Protein AF-A0A2N2ALG2-F1 (afdb_monomer)

Solvent-accessible surface area (backbone atoms only — not comparable to full-atom values): 5153 Å² total; per-residue (Å²): 115,68,72,60,50,54,52,48,54,50,50,51,51,51,50,51,52,53,48,50,51,21,32,42,47,10,39,24,35,47,78,72,53,49,53,65,78,75,46,88,59,89,72,74,89,59,90,84,68,55,45,43,56,50,10,47,53,48,63,72,64,63,80,68,88,82,51,74,64,40,50,52,51,28,54,49,49,57,61,53,64,56,52,61,60,64,74,72,109

Foldseek 3Di:
DVVVVVVVVVVVVVVVVLQVQLLLQLQLCVVVVVQQVVDPDPDPVDRPDDSSRSSVVCVVVVPDDDDPVSSVVSVVVVVVVVVVVVVVD

Mean predicted aligned error: 7.41 Å

Secondary structure (DSSP, 8-state):
-HHHHHHHHHHHHHHHHHHHHHHHHHHHHHHTTTHHHH--SS--SS--S-HHHHHHHHHHH--SPPPHHHHHHHHHHHHHHHHHHHS--

pLDDT: mean 83.87, std 14.57, range [41.03, 97.88]

Structure (mmCIF, N/CA/C/O backbone):
data_AF-A0A2N2ALG2-F1
#
_entry.id   AF-A0A2N2ALG2-F1
#
loop_
_atom_site.group_PDB
_atom_site.id
_atom_site.type_symbol
_atom_site.label_atom_id
_atom_site.label_alt_id
_atom_site.label_comp_id
_atom_site.label_asym_id
_atom_site.label_entity_id
_atom_site.label_seq_id
_atom_site.pdbx_PDB_ins_code
_atom_site.Cartn_x
_atom_site.Cartn_y
_atom_site.Cartn_z
_atom_site.occupancy
_atom_site.B_iso_or_equiv
_atom_site.auth_seq_id
_atom_site.auth_comp_id
_atom_site.auth_asym_id
_atom_site.auth_atom_id
_atom_site.pdbx_PDB_model_num
ATOM 1 N N . MET A 1 1 ? 22.980 7.078 -26.502 1.00 61.06 1 MET A N 1
ATOM 2 C CA . MET A 1 1 ? 21.739 7.671 -25.954 1.00 61.06 1 MET A CA 1
ATOM 3 C C . MET A 1 1 ? 20.605 6.653 -25.772 1.00 61.06 1 MET A C 1
ATOM 5 O O . MET A 1 1 ? 20.069 6.580 -24.677 1.00 61.06 1 MET A O 1
ATOM 9 N N . SER A 1 2 ? 20.266 5.828 -26.777 1.00 77.19 2 SER A N 1
ATOM 10 C CA . SER A 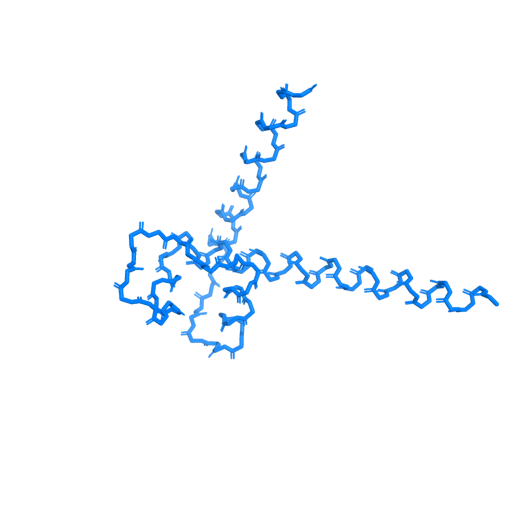1 2 ? 19.099 4.912 -26.748 1.00 77.19 2 SER A CA 1
ATOM 11 C C . SER A 1 2 ? 19.060 3.921 -25.573 1.00 77.19 2 SER A C 1
ATOM 13 O O . SER A 1 2 ? 18.039 3.791 -24.909 1.00 77.19 2 SER A O 1
ATOM 15 N N . ARG A 1 3 ? 20.181 3.267 -25.240 1.00 80.44 3 ARG A N 1
ATOM 16 C CA . ARG A 1 3 ? 20.235 2.294 -24.127 1.00 80.44 3 ARG A CA 1
ATOM 17 C C . ARG A 1 3 ? 19.902 2.912 -22.759 1.00 80.44 3 ARG A C 1
ATOM 19 O O . ARG A 1 3 ? 19.329 2.239 -21.910 1.00 80.44 3 ARG A O 1
ATOM 26 N N . GLN A 1 4 ? 20.266 4.178 -22.539 1.00 86.00 4 GLN A N 1
ATOM 27 C CA . GLN A 1 4 ? 19.984 4.875 -21.279 1.00 86.00 4 GLN A CA 1
ATOM 28 C C . GLN A 1 4 ? 18.500 5.249 -21.171 1.00 86.00 4 GLN A C 1
ATOM 30 O O . GLN A 1 4 ? 17.927 5.094 -20.096 1.00 86.00 4 GLN A O 1
ATOM 35 N N . LEU A 1 5 ? 17.876 5.647 -22.286 1.00 90.75 5 LEU A N 1
ATOM 36 C CA . LEU A 1 5 ? 16.437 5.921 -22.364 1.00 90.75 5 LEU A CA 1
ATOM 37 C C . LEU A 1 5 ? 15.608 4.663 -22.085 1.00 90.75 5 LEU A C 1
ATOM 39 O O . LEU A 1 5 ? 14.764 4.697 -21.200 1.00 90.75 5 LEU A O 1
ATOM 43 N N . HIS A 1 6 ? 15.925 3.526 -22.710 1.00 92.00 6 HIS A N 1
ATOM 44 C CA . HIS A 1 6 ? 15.207 2.271 -22.440 1.00 92.00 6 HIS A CA 1
ATOM 45 C C . HIS A 1 6 ? 15.340 1.796 -20.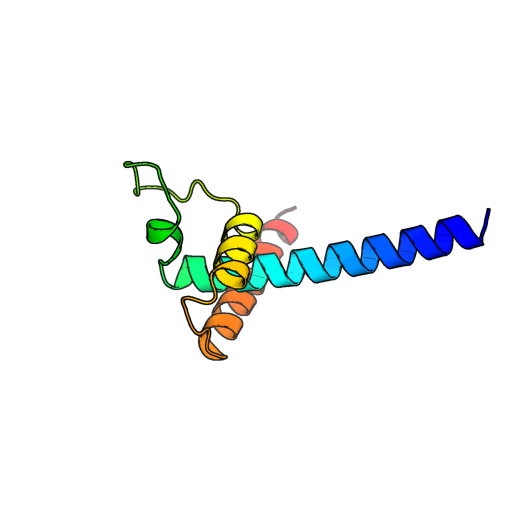991 1.00 92.00 6 HIS A C 1
ATOM 47 O O . HIS A 1 6 ? 14.395 1.281 -20.396 1.00 92.00 6 HIS A O 1
ATOM 53 N N . ARG A 1 7 ? 16.514 1.992 -20.379 1.00 94.69 7 ARG A N 1
ATOM 54 C CA . ARG A 1 7 ? 16.690 1.698 -18.954 1.00 94.69 7 ARG A CA 1
ATOM 55 C C . ARG A 1 7 ? 15.829 2.620 -18.090 1.00 94.69 7 ARG A C 1
ATOM 57 O O . ARG A 1 7 ? 15.261 2.149 -17.111 1.00 94.69 7 ARG A O 1
ATOM 64 N N . LEU A 1 8 ? 15.735 3.902 -18.438 1.00 95.75 8 LEU A N 1
ATOM 65 C CA . LEU A 1 8 ? 14.882 4.854 -17.732 1.00 95.75 8 LEU A CA 1
ATOM 66 C C . LEU A 1 8 ? 13.397 4.492 -17.872 1.00 95.75 8 LEU A C 1
ATOM 68 O O . LEU A 1 8 ? 12.708 4.444 -16.862 1.00 95.75 8 LEU A O 1
ATOM 72 N N . GLU A 1 9 ? 12.925 4.173 -19.078 1.00 96.12 9 GLU A N 1
ATOM 73 C CA . GLU A 1 9 ? 11.550 3.717 -19.338 1.00 96.12 9 GLU A CA 1
ATOM 74 C C . GLU A 1 9 ? 11.189 2.507 -18.470 1.00 96.12 9 GLU A C 1
ATOM 76 O O . GLU A 1 9 ? 10.169 2.510 -17.780 1.00 96.12 9 GLU A O 1
ATOM 81 N N . ASN A 1 10 ? 12.074 1.508 -18.423 1.00 97.25 10 ASN A N 1
ATOM 82 C CA . ASN A 1 10 ? 11.878 0.324 -17.592 1.00 97.25 10 ASN A CA 1
ATOM 83 C C . ASN A 1 10 ? 11.841 0.668 -16.098 1.00 97.25 10 ASN A C 1
ATOM 85 O O . ASN A 1 10 ? 10.991 0.155 -15.374 1.00 97.25 10 ASN A O 1
ATOM 89 N N . LEU A 1 11 ? 12.731 1.544 -15.623 1.00 97.50 11 LEU A N 1
ATOM 90 C CA . LEU A 1 11 ? 12.740 1.976 -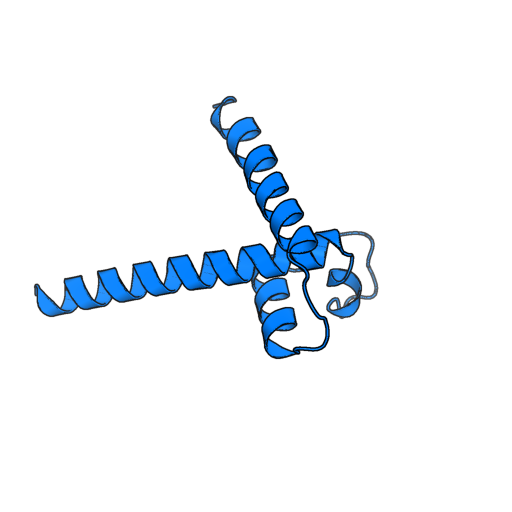14.222 1.00 97.50 11 LEU A CA 1
ATOM 91 C C . LEU A 1 11 ? 11.479 2.767 -13.857 1.00 97.50 11 LEU A C 1
ATOM 93 O O . LEU A 1 11 ? 10.950 2.579 -12.764 1.00 97.50 11 LEU A O 1
ATOM 97 N N . LEU A 1 12 ? 10.971 3.603 -14.764 1.00 97.38 12 LEU A N 1
ATOM 98 C CA . LEU A 1 12 ? 9.717 4.329 -14.571 1.00 97.38 12 LEU A CA 1
ATOM 99 C C . LEU A 1 12 ? 8.525 3.374 -14.519 1.00 97.38 12 LEU A C 1
ATOM 101 O O . LEU A 1 12 ? 7.677 3.518 -13.642 1.00 97.38 12 LEU A O 1
ATOM 105 N N . LEU A 1 13 ? 8.480 2.372 -15.400 1.00 97.62 13 LEU A N 1
ATOM 106 C CA . LEU A 1 13 ? 7.439 1.347 -15.376 1.00 97.62 13 LEU A CA 1
ATOM 107 C C . LEU A 1 13 ? 7.475 0.547 -14.069 1.00 97.62 13 LEU A C 1
ATOM 109 O O . LEU A 1 13 ? 6.446 0.389 -13.417 1.00 97.62 13 LEU A O 1
ATOM 113 N N . ILE A 1 14 ? 8.658 0.085 -13.656 1.00 97.88 14 ILE A N 1
ATOM 114 C CA . ILE A 1 14 ? 8.838 -0.638 -12.391 1.00 97.88 14 ILE A CA 1
ATOM 115 C C . ILE A 1 14 ? 8.419 0.247 -11.213 1.00 97.88 14 ILE A C 1
ATOM 117 O O . ILE A 1 14 ? 7.660 -0.197 -10.356 1.00 97.88 14 ILE A O 1
ATO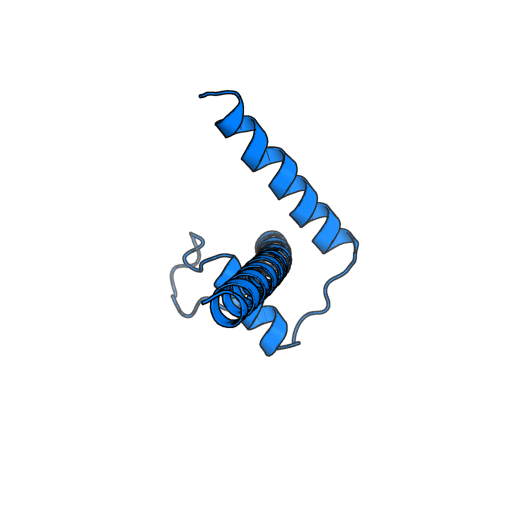M 121 N N . GLY A 1 15 ? 8.853 1.509 -11.192 1.00 96.88 15 GLY A N 1
ATOM 122 C CA . GLY A 1 15 ? 8.485 2.477 -10.160 1.00 96.88 15 GLY A CA 1
ATOM 123 C C . GLY A 1 15 ? 6.978 2.734 -10.096 1.00 96.88 15 GLY A C 1
ATOM 124 O O . GLY A 1 15 ? 6.409 2.777 -9.005 1.00 96.88 15 GLY A O 1
ATOM 125 N N . ALA A 1 16 ? 6.309 2.839 -11.244 1.00 96.06 16 ALA A N 1
ATOM 126 C CA . ALA A 1 16 ? 4.860 2.999 -11.322 1.00 96.06 16 ALA A CA 1
ATOM 127 C C . ALA A 1 16 ? 4.115 1.759 -10.806 1.00 96.06 16 ALA A C 1
ATOM 129 O O . ALA A 1 16 ? 3.178 1.890 -10.020 1.00 96.06 16 ALA A O 1
ATOM 130 N N . LEU A 1 17 ? 4.554 0.556 -11.192 1.00 96.94 17 LEU A N 1
ATOM 131 C CA . LEU A 1 17 ? 3.968 -0.702 -10.723 1.00 96.94 17 LEU A CA 1
ATOM 132 C C . LEU A 1 17 ? 4.179 -0.901 -9.219 1.00 96.94 17 LEU A C 1
ATOM 134 O O . LEU A 1 17 ? 3.235 -1.250 -8.511 1.00 96.94 17 LEU A O 1
ATOM 138 N N . ALA A 1 18 ? 5.382 -0.620 -8.716 1.00 96.50 18 ALA A N 1
ATOM 139 C CA . ALA A 1 18 ? 5.692 -0.687 -7.292 1.00 96.50 18 ALA A CA 1
ATOM 140 C C . ALA A 1 18 ? 4.852 0.319 -6.489 1.00 96.50 18 ALA A C 1
ATOM 142 O O . ALA A 1 18 ? 4.286 -0.033 -5.456 1.00 96.50 18 ALA A O 1
ATOM 143 N N . SER A 1 19 ? 4.696 1.544 -7.001 1.00 94.62 19 SER A N 1
ATOM 144 C CA . SER A 1 19 ? 3.857 2.575 -6.376 1.00 94.62 19 SER A CA 1
ATOM 145 C C . SER A 1 19 ? 2.382 2.178 -6.356 1.00 94.62 19 SER A C 1
ATOM 147 O O . SER A 1 19 ? 1.708 2.377 -5.348 1.00 94.62 19 SER A O 1
ATOM 149 N N . LEU A 1 20 ? 1.874 1.585 -7.442 1.00 93.69 20 LEU A N 1
ATOM 150 C CA . LEU A 1 20 ? 0.506 1.073 -7.508 1.00 93.69 20 LEU A CA 1
ATOM 151 C C . LEU A 1 20 ? 0.285 -0.074 -6.514 1.00 93.69 20 LEU A C 1
ATOM 153 O O . LEU A 1 20 ? -0.734 -0.094 -5.825 1.00 93.69 20 LEU A O 1
ATOM 157 N N . ALA A 1 21 ? 1.234 -1.007 -6.415 1.00 94.69 21 ALA A N 1
ATOM 158 C CA . ALA A 1 21 ? 1.172 -2.106 -5.458 1.00 94.69 21 ALA A CA 1
ATOM 159 C C . ALA A 1 21 ? 1.167 -1.590 -4.010 1.00 94.69 21 ALA A C 1
ATOM 161 O O . ALA A 1 21 ? 0.287 -1.960 -3.231 1.00 94.69 21 ALA A O 1
ATOM 162 N N . ALA A 1 22 ? 2.081 -0.673 -3.673 1.00 95.19 22 ALA A N 1
ATOM 163 C CA . ALA A 1 22 ? 2.129 -0.034 -2.361 1.00 95.19 22 ALA A CA 1
ATOM 164 C C . ALA A 1 22 ? 0.826 0.723 -2.058 1.00 95.19 22 ALA A C 1
ATOM 166 O O . ALA A 1 22 ? 0.256 0.580 -0.980 1.00 95.19 22 ALA A O 1
ATOM 167 N N . TRP A 1 23 ? 0.290 1.474 -3.021 1.00 94.75 23 TRP A N 1
ATOM 168 C CA . TRP A 1 23 ? -0.980 2.175 -2.845 1.00 94.75 23 TRP A CA 1
ATOM 169 C C . TRP A 1 23 ? -2.151 1.215 -2.593 1.00 94.75 23 TRP A C 1
ATOM 171 O O . TRP A 1 23 ? -2.958 1.465 -1.700 1.00 94.75 23 TRP A O 1
ATOM 181 N N . LEU A 1 24 ? -2.239 0.106 -3.338 1.00 94.44 24 LEU A N 1
ATOM 182 C CA . LEU A 1 24 ? -3.307 -0.887 -3.179 1.00 94.44 24 LEU A CA 1
ATOM 183 C C . LEU A 1 24 ? -3.289 -1.523 -1.789 1.00 94.44 24 LEU A C 1
ATOM 185 O O . LEU A 1 24 ? -4.334 -1.585 -1.138 1.00 94.44 24 LEU A O 1
ATOM 189 N N . VAL A 1 25 ? -2.114 -1.955 -1.324 1.00 94.62 25 VAL A N 1
ATOM 190 C CA . VAL A 1 25 ? -1.957 -2.510 0.028 1.00 94.62 25 VAL A CA 1
ATOM 191 C C . VAL A 1 25 ? -2.274 -1.448 1.076 1.00 94.62 25 VAL A C 1
ATOM 193 O O . VAL A 1 25 ? -3.041 -1.700 2.002 1.00 94.62 25 VAL A O 1
ATOM 196 N N . GLY A 1 26 ? -1.760 -0.231 0.898 1.00 94.00 26 GLY A N 1
ATOM 197 C CA . GLY A 1 26 ? -2.011 0.885 1.799 1.00 94.00 26 GLY A CA 1
ATOM 198 C C . GLY A 1 26 ? -3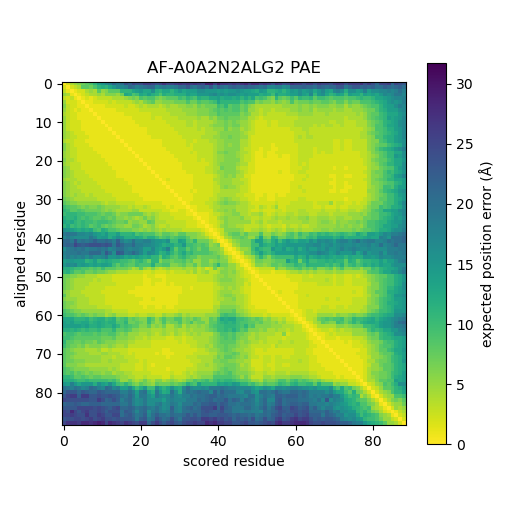.490 1.234 1.925 1.00 94.00 26 GLY A C 1
ATOM 199 O O . GLY A 1 26 ? -3.976 1.437 3.034 1.00 94.00 26 GLY A O 1
ATOM 200 N N . LYS A 1 27 ? -4.239 1.256 0.814 1.00 94.00 27 LYS A N 1
ATOM 201 C CA . LYS A 1 27 ? -5.690 1.490 0.841 1.00 94.00 27 LYS A CA 1
ATOM 202 C C . LYS A 1 27 ? -6.444 0.355 1.497 1.00 94.00 27 LYS A C 1
ATOM 204 O O . LYS A 1 27 ? -7.336 0.616 2.299 1.00 94.00 27 LYS A O 1
ATOM 209 N N . ALA A 1 28 ? -6.088 -0.886 1.194 1.00 94.44 28 ALA A N 1
ATOM 210 C CA . ALA A 1 28 ? -6.692 -2.031 1.853 1.00 94.44 28 ALA A CA 1
ATOM 211 C C . ALA A 1 28 ? -6.454 -1.970 3.378 1.00 94.44 28 ALA A C 1
ATOM 213 O O . ALA A 1 28 ? -7.382 -2.159 4.162 1.00 94.44 28 ALA A O 1
ATOM 214 N N . ALA A 1 29 ? -5.240 -1.624 3.812 1.00 93.06 29 ALA A N 1
ATOM 215 C CA . ALA A 1 29 ? -4.900 -1.458 5.222 1.00 93.06 29 ALA A CA 1
ATOM 216 C C . ALA A 1 29 ? -5.619 -0.265 5.876 1.00 93.06 29 ALA A C 1
ATOM 218 O O . ALA A 1 29 ? -6.085 -0.361 7.013 1.00 93.06 29 ALA A O 1
ATOM 219 N N . GLU A 1 30 ? -5.751 0.853 5.159 1.00 91.94 30 GLU A N 1
ATOM 220 C CA . GLU A 1 30 ? -6.505 2.025 5.603 1.00 91.94 30 GLU A CA 1
ATOM 221 C C . GLU A 1 30 ? -7.978 1.679 5.849 1.00 91.94 30 GLU A C 1
ATOM 223 O O . GLU A 1 30 ? -8.481 1.963 6.938 1.00 91.94 30 GLU A O 1
ATOM 228 N N . LEU A 1 31 ? -8.626 1.003 4.891 1.00 91.12 31 LEU A N 1
ATOM 229 C CA . LEU A 1 31 ? -10.027 0.568 4.969 1.00 91.12 31 LEU A CA 1
ATOM 230 C C . LEU A 1 31 ? -10.271 -0.435 6.106 1.00 91.12 31 LEU A C 1
ATOM 232 O O . LEU A 1 31 ? -11.325 -0.399 6.736 1.00 91.12 31 LEU A O 1
ATOM 236 N N . LYS A 1 32 ? -9.281 -1.276 6.428 1.00 90.00 32 LYS A N 1
ATOM 237 C CA . LYS A 1 32 ? -9.307 -2.167 7.603 1.00 90.00 32 LYS A CA 1
ATOM 238 C C . LYS A 1 32 ? -9.010 -1.455 8.927 1.00 90.00 32 LYS A C 1
ATOM 240 O O . LYS A 1 32 ? -9.045 -2.083 9.980 1.00 90.00 32 LYS A O 1
ATOM 245 N N . GLY A 1 33 ? -8.679 -0.164 8.905 1.00 88.19 33 GLY A N 1
ATOM 246 C CA . GLY A 1 33 ? -8.327 0.598 10.105 1.00 88.19 33 GLY A CA 1
ATOM 247 C C . GLY A 1 33 ? -6.916 0.333 10.645 1.00 88.19 33 GLY A C 1
ATOM 248 O O . GLY A 1 33 ? -6.570 0.854 11.708 1.00 88.19 33 GLY A O 1
ATOM 249 N N . LEU A 1 34 ? -6.080 -0.423 9.922 1.00 87.38 34 LEU A N 1
ATOM 250 C CA . LEU A 1 34 ? -4.733 -0.809 10.363 1.00 87.38 34 LEU A CA 1
ATOM 251 C C . LEU A 1 34 ? -3.786 0.388 10.476 1.00 87.38 34 LEU A C 1
ATOM 253 O O . LEU A 1 34 ? -2.879 0.372 11.302 1.00 87.38 34 LEU A O 1
ATOM 257 N N . HIS A 1 35 ? -4.038 1.466 9.728 1.00 83.38 35 HIS A N 1
ATOM 258 C CA . HIS A 1 35 ? -3.264 2.713 9.778 1.00 83.38 35 HIS A CA 1
ATOM 259 C C . HIS A 1 35 ? -3.028 3.236 11.208 1.00 83.38 35 HIS A C 1
ATOM 261 O O . HIS A 1 35 ? -1.980 3.806 11.490 1.00 83.38 35 HIS A O 1
ATOM 267 N N . ARG A 1 36 ? -3.962 2.999 12.139 1.00 82.88 36 ARG A N 1
ATOM 268 C CA . ARG A 1 36 ? -3.857 3.429 13.545 1.00 82.88 36 ARG A CA 1
ATOM 269 C C . ARG A 1 36 ? -2.753 2.720 14.329 1.00 82.88 36 ARG A C 1
ATOM 271 O O . ARG A 1 36 ? -2.288 3.267 15.324 1.00 82.88 36 ARG A O 1
ATOM 278 N N . GLN A 1 37 ? -2.369 1.515 13.913 1.00 83.94 37 GLN A N 1
ATOM 279 C CA . GLN A 1 37 ? -1.293 0.740 14.536 1.00 83.94 37 GLN A CA 1
ATOM 280 C C . GLN A 1 37 ? 0.091 1.218 14.076 1.00 83.94 37 GLN A C 1
ATOM 282 O O . GLN A 1 37 ? 1.045 1.131 14.839 1.00 83.94 37 GLN A O 1
ATOM 287 N N . TYR A 1 38 ? 0.176 1.769 12.862 1.00 80.44 38 TYR A N 1
ATOM 288 C CA . TYR A 1 38 ? 1.406 2.324 12.282 1.00 80.44 38 TYR A CA 1
ATOM 289 C C . TYR A 1 38 ? 1.598 3.815 12.604 1.00 80.44 38 TYR A C 1
ATOM 291 O O . TYR A 1 38 ? 2.651 4.388 12.341 1.00 80.44 38 TYR A O 1
ATOM 299 N N . GLN A 1 39 ? 0.592 4.477 13.184 1.00 80.38 39 GLN A N 1
ATOM 300 C CA . GLN A 1 39 ? 0.719 5.855 13.649 1.00 80.38 39 GLN A CA 1
ATOM 301 C C . GLN A 1 39 ? 1.430 5.910 15.005 1.00 80.38 39 GLN A C 1
ATOM 303 O O . GLN A 1 39 ? 0.873 5.516 16.029 1.00 80.38 39 GLN A O 1
ATOM 308 N N . ALA A 1 40 ? 2.631 6.493 15.015 1.00 73.69 40 ALA A N 1
ATOM 309 C CA . ALA A 1 40 ? 3.355 6.826 16.244 1.00 73.69 40 ALA A CA 1
ATOM 310 C C . ALA A 1 40 ? 2.729 8.012 17.007 1.00 73.69 40 ALA A C 1
ATOM 312 O O . ALA A 1 40 ? 2.940 8.170 18.207 1.00 73.69 40 ALA A O 1
ATOM 313 N N . ASN A 1 41 ? 1.948 8.850 16.319 1.00 76.06 41 ASN A N 1
ATOM 314 C CA . ASN A 1 41 ? 1.287 9.997 16.930 1.00 76.06 41 ASN A CA 1
ATOM 315 C C . ASN A 1 41 ? 0.109 9.560 17.815 1.00 76.06 41 ASN A C 1
ATOM 317 O O . ASN A 1 41 ? -0.717 8.735 17.424 1.00 76.06 41 ASN A O 1
ATOM 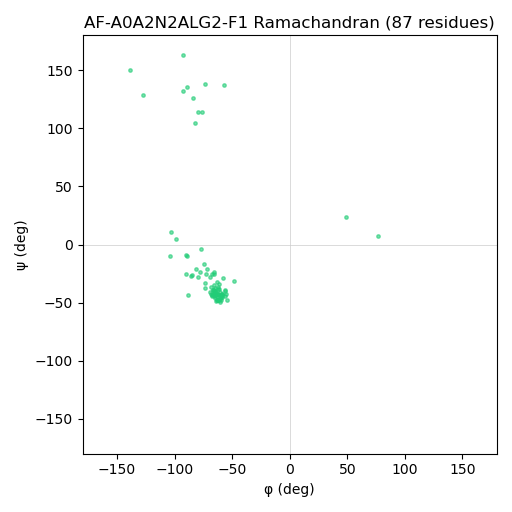321 N N . THR A 1 42 ? -0.019 10.188 18.983 1.00 66.25 42 THR A N 1
ATOM 322 C CA . THR A 1 42 ? -1.144 9.997 19.915 1.00 66.25 42 THR A CA 1
ATOM 323 C C . THR A 1 42 ? -2.481 10.490 19.351 1.00 66.25 42 THR A C 1
ATOM 325 O O . THR A 1 42 ? -3.535 9.985 19.736 1.00 66.25 42 THR A O 1
ATOM 328 N N . ILE A 1 43 ? -2.465 11.428 18.396 1.00 70.06 43 ILE A N 1
ATOM 329 C CA . ILE A 1 43 ? -3.666 11.904 17.695 1.00 70.06 43 ILE A CA 1
ATOM 330 C C . ILE A 1 43 ? -4.016 10.935 16.558 1.00 70.06 43 ILE A C 1
ATOM 332 O O . ILE A 1 43 ? -3.396 10.965 15.498 1.00 70.06 43 ILE A O 1
ATOM 336 N N . ARG A 1 44 ? -5.057 10.121 16.767 1.00 68.50 44 ARG A N 1
ATOM 337 C CA . ARG A 1 44 ? -5.568 9.123 15.801 1.00 68.50 44 ARG A CA 1
ATOM 338 C C . ARG A 1 44 ? -6.851 9.547 15.078 1.00 68.50 44 ARG A C 1
ATOM 340 O O . ARG A 1 44 ? -7.507 8.729 14.438 1.00 68.50 44 ARG A O 1
ATOM 347 N N . THR A 1 45 ? -7.243 10.814 15.211 1.00 70.31 45 THR A N 1
ATOM 348 C CA . THR A 1 45 ? -8.492 11.354 14.644 1.00 70.31 45 THR A CA 1
ATOM 349 C C . THR A 1 45 ? -8.428 11.566 13.133 1.00 70.31 45 THR A C 1
ATOM 351 O O . THR A 1 45 ? -9.468 11.700 12.496 1.00 70.31 45 THR A O 1
ATOM 354 N N . ARG A 1 46 ? -7.225 11.585 12.547 1.00 67.50 46 ARG A N 1
ATOM 355 C CA . ARG A 1 46 ? -7.001 11.792 11.112 1.00 67.50 46 ARG A CA 1
ATOM 356 C C . ARG A 1 46 ? -5.924 10.853 10.582 1.00 67.50 46 ARG A C 1
ATOM 358 O O . ARG A 1 46 ? -4.990 10.496 11.302 1.00 67.50 46 ARG A O 1
ATOM 365 N N . ASN A 1 47 ? -6.028 10.478 9.311 1.00 69.62 47 ASN A N 1
ATOM 366 C CA . ASN A 1 47 ? -4.956 9.750 8.650 1.00 69.62 47 ASN A CA 1
ATOM 367 C C . ASN A 1 47 ? -3.813 10.721 8.308 1.00 69.62 47 ASN A C 1
ATOM 369 O O . ASN A 1 47 ? -4.004 11.645 7.523 1.00 69.62 47 ASN A O 1
ATOM 373 N N . VAL A 1 48 ? -2.650 10.546 8.940 1.00 78.88 48 VAL A N 1
ATOM 374 C CA . VAL A 1 48 ? -1.447 11.365 8.688 1.00 78.88 48 VAL A CA 1
ATOM 375 C C . VAL A 1 48 ? -0.392 10.642 7.853 1.00 78.88 48 VAL A C 1
ATOM 377 O O . VAL A 1 48 ? 0.583 11.261 7.440 1.00 78.88 48 VAL A O 1
ATOM 380 N N . LEU A 1 49 ? -0.563 9.338 7.619 1.00 80.81 49 LEU A N 1
ATOM 381 C CA . LEU A 1 49 ? 0.367 8.552 6.819 1.00 80.81 49 LEU A CA 1
ATOM 382 C C . LEU A 1 49 ? -0.063 8.601 5.356 1.00 80.81 49 LEU A C 1
ATOM 384 O O . LEU A 1 49 ? -1.237 8.414 5.032 1.00 80.81 49 LEU A O 1
ATOM 388 N N . SER A 1 50 ? 0.905 8.799 4.461 1.00 88.75 50 SER A N 1
ATOM 389 C CA . SER A 1 50 ? 0.675 8.564 3.037 1.00 88.75 50 SER A CA 1
ATOM 390 C C . SER A 1 50 ? 0.225 7.120 2.830 1.00 88.75 50 SER A C 1
ATOM 392 O O . SER A 1 50 ? 0.802 6.194 3.402 1.00 88.75 50 SER A O 1
ATOM 394 N N . THR A 1 51 ? -0.778 6.917 1.976 1.00 91.12 51 THR A N 1
ATOM 395 C CA . THR A 1 51 ? -1.268 5.580 1.638 1.00 91.12 51 THR A CA 1
ATOM 396 C C . THR A 1 51 ? -0.142 4.680 1.120 1.00 91.12 51 THR A C 1
ATOM 398 O O . THR A 1 51 ? -0.049 3.537 1.549 1.00 91.12 51 THR A O 1
ATOM 401 N N . CYS A 1 52 ? 0.751 5.179 0.258 1.00 93.19 52 CYS A N 1
ATOM 402 C CA . CYS A 1 52 ? 1.861 4.366 -0.251 1.00 93.19 52 CYS A CA 1
ATOM 403 C C . CYS A 1 52 ? 2.842 3.977 0.861 1.00 93.19 52 CYS A C 1
ATOM 405 O O . CYS A 1 52 ? 3.303 2.842 0.888 1.00 93.19 52 CYS A O 1
ATOM 407 N N . TYR A 1 53 ? 3.118 4.892 1.796 1.00 92.81 53 TYR A N 1
ATOM 408 C CA . TYR A 1 53 ? 3.993 4.613 2.934 1.00 92.81 53 TYR A CA 1
ATOM 409 C C . TYR A 1 53 ? 3.398 3.529 3.838 1.00 92.81 53 TYR A C 1
ATOM 411 O O . TYR A 1 53 ? 4.055 2.533 4.113 1.00 92.81 53 TYR A O 1
ATOM 419 N N . LEU A 1 54 ? 2.118 3.663 4.205 1.00 93.00 54 LEU A N 1
ATOM 420 C CA . LEU A 1 54 ? 1.400 2.630 4.955 1.00 93.00 54 LEU A CA 1
ATOM 421 C C . LEU A 1 54 ? 1.433 1.274 4.234 1.00 93.00 54 LEU A C 1
ATOM 423 O O . LEU A 1 54 ? 1.583 0.240 4.875 1.00 93.00 54 LEU A O 1
ATOM 427 N N . GLY A 1 55 ? 1.296 1.273 2.908 1.00 94.19 55 GLY A N 1
ATOM 428 C CA . GLY A 1 55 ? 1.402 0.059 2.107 1.00 94.19 55 GLY A CA 1
ATOM 429 C C . GLY A 1 55 ? 2.763 -0.617 2.219 1.00 94.19 55 GLY A C 1
ATOM 430 O O . GLY A 1 55 ? 2.810 -1.823 2.442 1.00 94.19 55 GLY A O 1
ATOM 431 N N . CYS A 1 56 ? 3.852 0.148 2.115 1.00 94.75 56 CYS A N 1
ATOM 432 C CA . CYS A 1 56 ? 5.205 -0.377 2.302 1.00 94.75 56 CYS A CA 1
ATOM 433 C C . CYS A 1 56 ? 5.391 -0.980 3.701 1.00 94.75 56 CYS A C 1
ATOM 435 O O . CYS A 1 56 ? 5.832 -2.119 3.800 1.00 94.75 56 CYS A O 1
ATOM 437 N N . GLU A 1 57 ? 4.972 -0.279 4.756 1.00 93.19 57 GLU A N 1
ATOM 438 C CA . GLU A 1 57 ? 5.082 -0.763 6.143 1.00 93.19 57 GLU A CA 1
ATOM 439 C C . GLU A 1 57 ? 4.293 -2.064 6.379 1.00 93.19 57 GLU A C 1
ATOM 441 O O . GLU A 1 57 ? 4.739 -2.975 7.078 1.00 93.19 57 GLU A O 1
ATOM 446 N N . VAL A 1 58 ? 3.110 -2.190 5.773 1.00 93.31 58 VAL A N 1
ATOM 447 C CA . VAL A 1 58 ? 2.297 -3.412 5.866 1.00 93.31 58 VAL A CA 1
ATOM 448 C C . VAL A 1 58 ? 2.953 -4.574 5.118 1.00 93.31 58 VAL A C 1
ATOM 450 O O . VAL A 1 58 ? 2.960 -5.691 5.633 1.00 93.31 58 VAL A O 1
ATOM 453 N N . ILE A 1 59 ? 3.527 -4.322 3.936 1.00 93.31 59 ILE A N 1
ATOM 454 C CA . ILE A 1 59 ? 4.275 -5.332 3.170 1.00 93.31 59 ILE A CA 1
ATOM 455 C C . ILE A 1 59 ? 5.504 -5.794 3.958 1.00 93.31 59 ILE A C 1
ATOM 457 O O . ILE A 1 59 ? 5.732 -6.994 4.079 1.00 93.31 59 ILE A O 1
ATOM 461 N N . GLU A 1 60 ? 6.278 -4.850 4.493 1.00 92.94 60 GLU A N 1
ATOM 462 C CA . GLU A 1 60 ? 7.528 -5.123 5.202 1.00 92.94 60 GLU A CA 1
ATOM 463 C C . GLU A 1 60 ? 7.292 -5.845 6.528 1.00 92.94 60 GLU A C 1
ATOM 465 O O . GLU A 1 60 ? 7.985 -6.809 6.848 1.00 92.94 60 GLU A O 1
ATOM 470 N N . SER A 1 61 ? 6.282 -5.424 7.290 1.00 89.69 61 SER A N 1
ATOM 471 C CA . SER A 1 61 ? 5.996 -6.038 8.584 1.00 89.69 61 SER A CA 1
ATOM 472 C C . SER A 1 61 ? 5.457 -7.466 8.465 1.00 89.69 61 SER A C 1
ATOM 474 O O . SER A 1 61 ? 5.623 -8.245 9.404 1.00 89.69 61 SER A O 1
ATOM 476 N N . ALA A 1 62 ? 4.780 -7.804 7.356 1.00 82.62 62 ALA A N 1
ATOM 477 C CA . ALA A 1 62 ? 4.111 -9.090 7.123 1.00 82.62 62 ALA A CA 1
ATOM 478 C C . ALA A 1 62 ? 3.206 -9.553 8.290 1.00 82.62 62 ALA A C 1
ATOM 480 O O . ALA A 1 62 ? 2.928 -10.742 8.452 1.00 82.62 62 ALA A O 1
ATOM 481 N N . ARG A 1 63 ? 2.736 -8.610 9.117 1.00 82.50 63 ARG A N 1
ATOM 482 C CA . ARG A 1 63 ? 1.969 -8.889 10.343 1.00 82.50 63 ARG A CA 1
ATOM 483 C C . ARG A 1 63 ? 0.514 -9.241 10.079 1.00 82.50 63 ARG A C 1
ATOM 485 O O . ARG A 1 63 ? -0.123 -9.870 10.914 1.00 82.50 63 ARG A O 1
ATOM 492 N N . GLU A 1 64 ? -0.009 -8.812 8.936 1.00 83.00 64 GLU A N 1
ATOM 493 C CA . GLU A 1 64 ? -1.428 -8.880 8.614 1.00 83.00 64 GLU A CA 1
ATOM 494 C C . GLU A 1 64 ? -1.634 -9.561 7.267 1.00 83.00 64 GLU A C 1
ATOM 496 O O . GLU A 1 64 ? -1.045 -9.179 6.255 1.00 83.00 64 GLU A O 1
ATOM 501 N N . THR A 1 65 ? -2.514 -10.563 7.238 1.00 86.31 65 THR A N 1
ATOM 502 C CA . THR A 1 65 ? -2.887 -11.216 5.981 1.00 86.31 65 THR A CA 1
ATOM 503 C C . THR A 1 65 ? -3.987 -10.413 5.292 1.00 86.31 65 THR A C 1
ATOM 505 O O . THR A 1 65 ? -5.040 -10.121 5.870 1.00 86.31 65 THR A O 1
ATOM 508 N N . MET A 1 66 ? -3.750 -10.057 4.032 1.00 88.19 66 MET A N 1
ATOM 509 C CA . MET A 1 66 ? -4.743 -9.398 3.187 1.00 88.19 66 MET A CA 1
ATOM 510 C C . MET A 1 66 ? -5.520 -10.439 2.386 1.00 88.19 66 MET A C 1
ATOM 512 O O . MET A 1 66 ? -4.944 -11.329 1.761 1.00 88.19 66 MET A O 1
ATOM 516 N N . THR A 1 67 ? -6.841 -10.316 2.382 1.00 92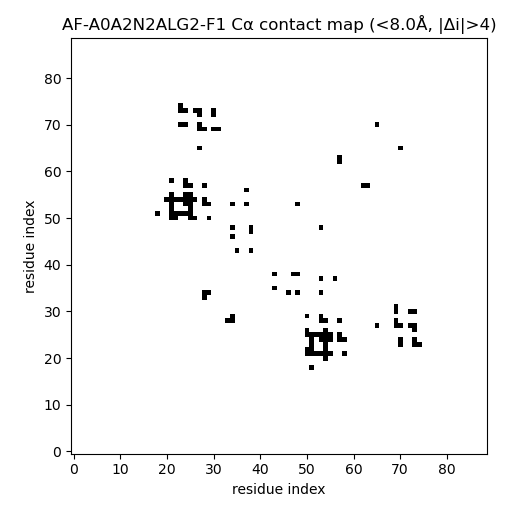.44 67 THR A N 1
ATOM 517 C CA . THR A 1 67 ? -7.727 -11.172 1.593 1.00 92.44 67 THR A CA 1
ATOM 518 C C . THR A 1 67 ? -8.030 -10.539 0.237 1.00 92.44 67 THR A C 1
ATOM 520 O O . THR A 1 67 ? -7.907 -9.329 0.041 1.00 92.44 67 THR A O 1
ATOM 523 N N . LEU A 1 68 ? -8.529 -11.338 -0.709 1.00 91.69 68 LEU A N 1
ATOM 524 C CA . LEU A 1 68 ? -9.017 -10.824 -1.994 1.00 91.69 68 LEU A CA 1
ATOM 525 C C . LEU A 1 68 ? -10.141 -9.782 -1.829 1.00 91.69 68 LEU A C 1
ATOM 527 O O . LEU A 1 68 ? -10.299 -8.899 -2.673 1.00 91.69 68 LEU A O 1
ATOM 531 N N . ILE A 1 69 ? -10.934 -9.879 -0.757 1.00 93.31 69 ILE A N 1
ATOM 532 C CA . ILE A 1 69 ? -12.009 -8.925 -0.460 1.00 93.31 69 ILE A CA 1
ATOM 533 C C . ILE A 1 69 ? -11.417 -7.550 -0.141 1.00 93.31 69 ILE A C 1
ATOM 535 O O . ILE A 1 69 ? -11.901 -6.556 -0.683 1.00 93.31 69 ILE A O 1
ATOM 539 N N . ASP A 1 70 ? -10.339 -7.508 0.643 1.00 93.31 70 ASP A N 1
ATOM 540 C CA . ASP A 1 70 ? -9.650 -6.268 1.013 1.00 93.31 70 ASP A CA 1
ATOM 541 C C . ASP A 1 70 ? -9.154 -5.526 -0.243 1.00 93.31 70 ASP A C 1
ATOM 543 O O . ASP A 1 70 ? -9.416 -4.336 -0.434 1.00 93.31 70 ASP A O 1
ATOM 547 N N . PHE A 1 71 ? -8.542 -6.256 -1.183 1.00 92.44 71 PHE A N 1
ATOM 548 C CA . PHE A 1 71 ? -8.089 -5.684 -2.454 1.00 92.44 71 PHE A CA 1
ATOM 549 C C . PHE A 1 71 ? -9.238 -5.254 -3.372 1.00 92.44 71 PHE A C 1
ATOM 551 O O . PHE A 1 71 ? -9.150 -4.218 -4.033 1.00 92.44 71 PHE A O 1
ATOM 558 N N . ARG A 1 72 ? -10.351 -5.999 -3.408 1.00 93.00 72 ARG A N 1
ATOM 559 C CA . ARG A 1 72 ? -11.549 -5.587 -4.164 1.00 93.00 72 ARG A CA 1
ATOM 560 C C . ARG A 1 72 ? -12.136 -4.286 -3.626 1.00 93.00 72 ARG A C 1
ATOM 562 O O . ARG A 1 72 ? -12.596 -3.466 -4.418 1.00 93.00 72 ARG A O 1
ATOM 569 N N . GLN A 1 73 ? -12.134 -4.091 -2.310 1.00 90.94 73 GLN A N 1
ATOM 570 C CA . GLN A 1 73 ? -12.589 -2.844 -1.697 1.00 90.94 73 GLN A CA 1
ATOM 571 C C . GLN A 1 73 ? -11.649 -1.680 -2.036 1.00 90.94 73 GLN A C 1
ATOM 573 O O . GLN A 1 73 ? -12.128 -0.633 -2.469 1.00 90.94 73 GLN A O 1
ATOM 578 N N . ALA A 1 74 ? -10.331 -1.885 -1.962 1.00 90.81 74 ALA A N 1
ATOM 579 C CA . ALA A 1 74 ? -9.347 -0.881 -2.376 1.00 90.81 74 ALA A CA 1
ATOM 580 C C . ALA A 1 74 ? -9.504 -0.473 -3.858 1.00 90.81 74 ALA A C 1
ATOM 582 O O . ALA A 1 74 ? -9.498 0.712 -4.191 1.00 90.81 74 ALA A O 1
ATOM 583 N N . LEU A 1 75 ? -9.733 -1.439 -4.756 1.00 90.88 75 LEU A N 1
ATOM 584 C CA . LEU A 1 75 ? -10.000 -1.171 -6.176 1.00 90.88 75 LEU A CA 1
ATOM 585 C C . LEU A 1 75 ? -11.319 -0.420 -6.409 1.00 90.88 75 LEU A C 1
ATOM 587 O O . LEU A 1 75 ? -11.411 0.404 -7.320 1.00 90.88 75 LEU A O 1
ATOM 591 N N . ARG A 1 76 ? -12.353 -0.685 -5.601 1.00 88.88 76 ARG A N 1
ATOM 592 C CA . ARG A 1 76 ? -13.605 0.086 -5.657 1.00 88.88 76 ARG A CA 1
ATOM 593 C C . ARG A 1 76 ? -13.383 1.537 -5.243 1.00 88.88 76 ARG A C 1
ATOM 595 O O . ARG A 1 76 ? -13.909 2.411 -5.921 1.00 88.88 76 ARG A O 1
ATOM 602 N N . ALA A 1 77 ? -12.5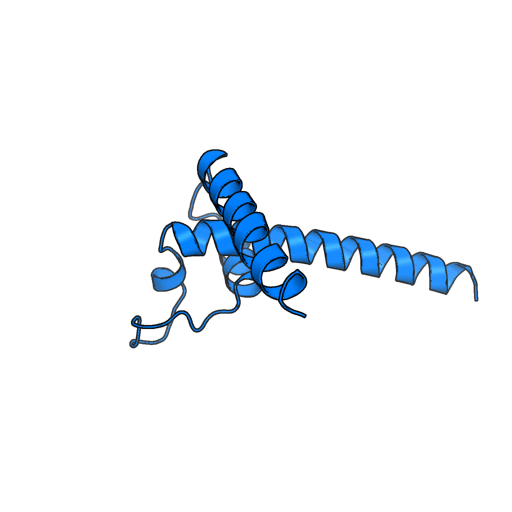77 1.792 -4.212 1.00 84.50 77 ALA A N 1
ATOM 603 C CA . ALA A 1 77 ? -12.223 3.154 -3.811 1.00 84.50 77 ALA A CA 1
ATOM 604 C C . ALA A 1 77 ? -11.525 3.912 -4.957 1.00 84.50 77 ALA A C 1
ATOM 606 O O . ALA A 1 77 ? -11.935 5.015 -5.302 1.00 84.50 77 ALA A O 1
ATOM 607 N N . LEU A 1 78 ? -10.588 3.262 -5.665 1.00 81.75 78 LEU A N 1
ATOM 608 C CA . LEU A 1 78 ? -9.941 3.841 -6.854 1.00 81.75 78 LEU A CA 1
ATOM 609 C C . LEU A 1 78 ? -10.949 4.261 -7.942 1.00 81.75 78 LEU A C 1
ATOM 611 O O . LEU A 1 78 ? -10.775 5.288 -8.598 1.00 81.75 78 LEU A O 1
ATOM 615 N N . ARG A 1 79 ? -12.003 3.459 -8.146 1.00 77.25 79 ARG A N 1
ATOM 616 C CA . ARG A 1 79 ? -13.076 3.747 -9.110 1.00 77.25 79 ARG A CA 1
ATOM 617 C C . ARG A 1 79 ? -14.015 4.865 -8.668 1.00 77.25 79 ARG A C 1
ATOM 619 O O . ARG A 1 79 ? -14.658 5.446 -9.528 1.00 77.25 79 ARG A O 1
ATOM 626 N N . ILE A 1 80 ? -14.163 5.131 -7.378 1.00 59.59 80 ILE A N 1
ATOM 627 C CA . ILE A 1 80 ? -15.091 6.165 -6.902 1.00 59.59 80 ILE A CA 1
ATOM 628 C C . ILE A 1 80 ? -14.372 7.516 -6.867 1.00 59.59 80 ILE A C 1
ATOM 630 O O . ILE A 1 80 ? -14.886 8.498 -7.399 1.00 59.59 80 ILE A O 1
ATOM 634 N N . ASP A 1 81 ? -13.137 7.540 -6.370 1.00 58.41 81 ASP A N 1
ATOM 635 C CA . ASP A 1 81 ? -12.402 8.786 -6.156 1.00 58.41 81 ASP A CA 1
ATOM 636 C C . ASP A 1 81 ? -11.904 9.414 -7.470 1.00 58.41 81 ASP A C 1
ATOM 638 O O . ASP A 1 81 ? -11.856 10.634 -7.597 1.00 58.41 81 ASP A O 1
ATOM 642 N N . ARG A 1 82 ? -11.555 8.614 -8.491 1.00 52.84 82 ARG A N 1
ATOM 643 C CA . ARG A 1 82 ? -10.903 9.147 -9.705 1.00 52.84 82 ARG A CA 1
ATOM 644 C C . ARG A 1 82 ? -11.861 9.687 -10.769 1.00 52.84 82 ARG A C 1
ATOM 646 O O . ARG A 1 82 ? -11.460 10.552 -11.540 1.00 52.84 82 ARG A O 1
ATOM 653 N N . PHE A 1 83 ? -13.106 9.211 -10.827 1.00 51.94 83 PHE A N 1
ATOM 654 C CA . PHE A 1 83 ? -14.082 9.696 -11.816 1.00 51.94 83 PHE A CA 1
ATOM 655 C C . PHE A 1 83 ? -14.901 10.886 -11.313 1.00 51.94 83 PHE A C 1
ATOM 657 O O . PHE A 1 83 ? -15.329 11.690 -12.130 1.00 51.94 83 PHE A O 1
ATOM 664 N N . ALA A 1 84 ? -15.069 11.051 -9.998 1.00 50.00 84 ALA A N 1
ATOM 665 C CA . ALA A 1 84 ? -15.796 12.192 -9.444 1.00 50.00 84 ALA A CA 1
ATOM 666 C C . ALA A 1 84 ? -15.068 13.528 -9.689 1.00 50.00 84 ALA A C 1
ATOM 668 O O . ALA A 1 84 ? -15.707 14.513 -10.038 1.00 50.00 84 ALA A O 1
ATOM 669 N N . TYR A 1 85 ? -13.734 13.553 -9.579 1.00 47.22 85 TYR A N 1
ATOM 670 C CA . TYR A 1 85 ? -12.939 14.760 -9.841 1.00 47.22 85 TYR A CA 1
ATOM 671 C C . TYR A 1 85 ? -12.576 14.951 -11.320 1.00 47.22 85 TYR A C 1
ATOM 673 O O . TYR A 1 85 ? -12.407 16.083 -11.753 1.00 47.22 85 TYR A O 1
ATOM 681 N N . ALA A 1 86 ? -12.483 13.873 -12.109 1.00 44.78 86 ALA A N 1
ATOM 682 C CA . ALA A 1 86 ? -12.167 13.960 -13.538 1.00 44.78 86 ALA A CA 1
ATOM 683 C C . ALA A 1 86 ? -13.376 14.299 -14.433 1.00 44.78 86 ALA A C 1
ATOM 685 O O . ALA A 1 86 ? -13.165 14.754 -15.547 1.00 44.78 86 ALA A O 1
ATOM 686 N N . LEU A 1 87 ? -14.621 14.076 -13.980 1.00 47.66 87 LEU A N 1
ATOM 687 C CA . LEU A 1 87 ? -15.835 14.561 -14.667 1.00 47.66 87 LEU A CA 1
ATOM 688 C C . LEU A 1 87 ? -16.276 15.965 -14.216 1.00 47.66 87 LEU A C 1
ATOM 690 O O . LEU A 1 87 ? -17.196 16.525 -14.805 1.00 47.66 87 LEU A O 1
ATOM 694 N N . ALA A 1 88 ? -15.677 16.499 -13.151 1.00 49.69 88 ALA A N 1
ATOM 695 C CA . ALA A 1 88 ? -16.003 17.812 -12.594 1.00 49.69 88 ALA A CA 1
ATOM 696 C C . ALA A 1 88 ? -15.037 18.928 -13.046 1.00 49.69 88 ALA A C 1
ATOM 698 O O . ALA A 1 88 ? -15.148 20.053 -12.557 1.00 49.69 88 ALA A O 1
ATOM 699 N N . ALA A 1 89 ? -14.099 18.617 -13.945 1.00 41.03 89 ALA A N 1
ATOM 700 C CA . ALA A 1 89 ? -13.139 19.533 -14.565 1.00 41.03 89 ALA A CA 1
ATOM 701 C C . ALA A 1 89 ? -13.336 19.532 -16.085 1.00 41.03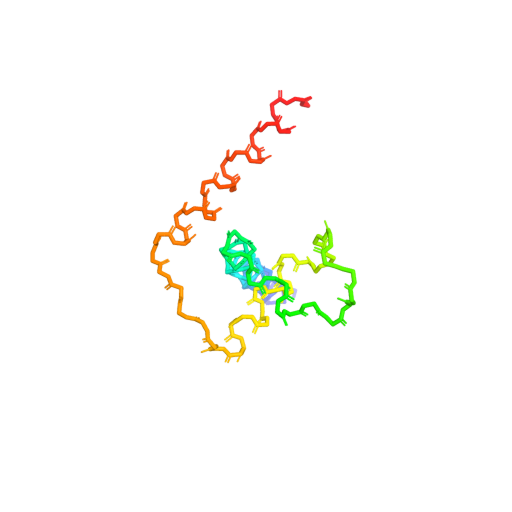 89 ALA A C 1
ATOM 703 O O . ALA A 1 89 ? -13.151 20.610 -16.691 1.00 41.03 89 ALA A O 1
#

Sequence (89 aa):
MSRQLHRLENLLLIGALASLAAWLVGKAAELKGLHRQYQANTIRTRNVLSTCYLGCEVIESARETMTLIDFRQALRALRIDRFAYALAA

Radius of gyration: 15.98 Å; Cα contacts (8 Å, |Δi|>4): 66; chains: 1; bounding box: 38×31×47 Å